Protein AF-A0A086M3X3-F1 (afdb_monomer)

InterPro domains:
  IPR002498 Phosphatidylinositol-4-phosphate 4/5-kinase, core [PF01504] (2-155)
  IPR002498 Phosphatidylinositol-4-phosphate 4/5-kinase, core [PS51455] (1-157)
  IPR023610 Phosphatidylinositol-4/5-phosphate 5/4-kinase [PTHR23086] (2-156)
  IPR027483 Phosphatidylinositol-4-phosphate 4/5-kinase, C-terminal domain superfamily [G3DSA:3.30.810.10] (1-158)

Nearest PDB structures (foldseek):
  7n81-assembly1_B  TM=6.911E-01  e=4.640E-04  Homo sapiens
  6ym3-assembly1_A  TM=7.137E-01  e=7.297E-04  Homo sapiens
  1ek9-assembly1_A  TM=3.419E-01  e=9.843E+00  Escherichia coli
  2vdd-assembly1_A  TM=3.380E-01  e=9.226E+00  Escherichia coli K-12

Solvent-accessible surface area (backbone atoms only — not comparable to full-atom values): 10054 Å² total; per-residue (Å²): 57,69,48,39,73,66,59,40,50,53,50,52,57,48,49,54,52,53,41,48,51,34,34,77,68,25,29,39,90,54,44,79,47,77,48,79,46,61,64,84,65,53,70,62,59,61,47,46,70,63,50,78,77,68,88,86,84,84,88,89,81,94,79,88,79,82,80,86,75,82,90,78,80,95,75,94,75,94,69,85,84,75,71,75,88,64,56,77,52,56,73,51,92,55,21,45,63,26,66,86,60,47,38,40,37,34,79,47,80,39,64,77,80,42,57,70,76,53,93,68,52,63,66,54,57,62,53,48,75,74,71,74,76,82,90,82,60,82,88,58,60,32,66,62,49,42,52,52,50,52,54,52,46,55,71,58,47,95

Foldseek 3Di:
DLADPVVLVLVLVVLLVVLVVLQVQQFFPKDKDKDKDFPPPDPCNVVVVVPVPDDDDDDDDDDDDDDDDDDDDDDDDDDPPPPPPDPPCPPPVNFGAGPVRRMTMHIDIPPSPRHPDDPPCVVVVVVCVVPPDDPPDRPDRSVVRSVVVSVVSVVPSD

Organism: NCBI:txid935652

Radius of gyration: 23.63 Å; Cα contacts (8 Å, |Δi|>4): 126; chains: 1; bounding box: 56×59×53 Å

Structure (mmCIF, N/CA/C/O backbone):
data_AF-A0A086M3X3-F1
#
_entry.id   AF-A0A086M3X3-F1
#
loop_
_atom_site.group_PDB
_atom_site.id
_atom_site.type_symbol
_atom_site.label_atom_id
_atom_site.label_alt_id
_atom_site.label_comp_id
_atom_site.label_asym_id
_atom_site.label_entity_id
_atom_site.label_seq_id
_atom_site.pdbx_PDB_ins_code
_atom_site.Cartn_x
_atom_site.Cartn_y
_atom_site.Cartn_z
_atom_site.occupancy
_atom_site.B_iso_or_equiv
_atom_site.auth_seq_id
_atom_site.auth_comp_id
_atom_site.auth_asym_id
_atom_site.auth_atom_id
_atom_site.pdbx_PDB_model_num
ATOM 1 N N . MET A 1 1 ? 3.446 3.750 -9.089 1.00 83.56 1 MET A N 1
ATOM 2 C CA . MET A 1 1 ? 4.649 2.869 -9.169 1.00 83.56 1 MET A CA 1
ATOM 3 C C . MET A 1 1 ? 4.796 2.450 -10.620 1.00 83.56 1 MET A C 1
ATOM 5 O O . MET A 1 1 ? 3.777 2.280 -11.267 1.00 83.56 1 MET A O 1
ATOM 9 N N . GLU A 1 2 ? 5.997 2.199 -11.144 1.00 88.12 2 GLU A N 1
ATOM 10 C CA . GLU A 1 2 ? 6.181 1.873 -12.578 1.00 88.12 2 GLU A CA 1
ATOM 11 C C . GLU A 1 2 ? 5.829 0.408 -12.921 1.00 88.12 2 GLU A C 1
ATOM 13 O O . GLU A 1 2 ? 6.537 -0.276 -13.657 1.00 88.12 2 GLU A O 1
ATOM 18 N N . LEU A 1 3 ? 4.737 -0.107 -12.355 1.00 87.44 3 LEU A N 1
ATOM 19 C CA . LEU A 1 3 ? 4.193 -1.430 -12.645 1.00 87.44 3 LEU A CA 1
ATOM 20 C C . LEU A 1 3 ? 3.349 -1.384 -13.923 1.00 87.44 3 LEU A C 1
ATOM 22 O O . LEU A 1 3 ? 2.582 -0.449 -14.143 1.00 87.44 3 LEU A O 1
ATOM 26 N N . GLY A 1 4 ? 3.427 -2.439 -14.738 1.00 89.56 4 GLY A N 1
ATOM 27 C CA . GLY A 1 4 ? 2.499 -2.618 -15.859 1.00 89.56 4 GLY A CA 1
ATOM 28 C C . GLY A 1 4 ? 1.035 -2.682 -15.382 1.00 89.56 4 GLY A C 1
ATOM 29 O O . GLY A 1 4 ? 0.779 -3.117 -14.254 1.00 89.56 4 GLY A O 1
ATOM 30 N N . PRO A 1 5 ? 0.056 -2.292 -16.223 1.00 90.75 5 PRO A N 1
ATOM 31 C CA . PRO A 1 5 ? -1.340 -2.108 -15.810 1.00 90.75 5 PRO A CA 1
ATOM 32 C C . PRO A 1 5 ? -1.975 -3.375 -15.218 1.00 90.75 5 PRO A C 1
ATOM 34 O O . PRO A 1 5 ? -2.744 -3.290 -14.262 1.00 90.75 5 PRO A O 1
ATOM 37 N N . GLU A 1 6 ? -1.605 -4.548 -15.735 1.00 90.06 6 GLU A N 1
ATOM 38 C CA . GLU A 1 6 ? -2.036 -5.850 -15.223 1.00 90.06 6 GLU A CA 1
ATOM 39 C C . GLU A 1 6 ? -1.540 -6.098 -13.787 1.00 90.06 6 GLU A C 1
ATOM 41 O O . GLU A 1 6 ? -2.345 -6.333 -12.886 1.00 90.06 6 GLU A O 1
ATOM 46 N N . ARG A 1 7 ? -0.229 -5.959 -13.545 1.00 87.69 7 ARG A N 1
ATOM 47 C CA . ARG A 1 7 ? 0.385 -6.140 -12.215 1.00 87.69 7 ARG A CA 1
ATOM 48 C C . ARG A 1 7 ? -0.120 -5.118 -11.206 1.00 87.69 7 ARG A C 1
ATOM 50 O O . ARG A 1 7 ? -0.366 -5.471 -10.059 1.00 87.69 7 ARG A O 1
ATOM 57 N N . ARG A 1 8 ? -0.331 -3.870 -11.637 1.00 90.50 8 ARG A N 1
ATOM 58 C CA . ARG A 1 8 ? -0.972 -2.829 -10.820 1.00 90.50 8 ARG A CA 1
AT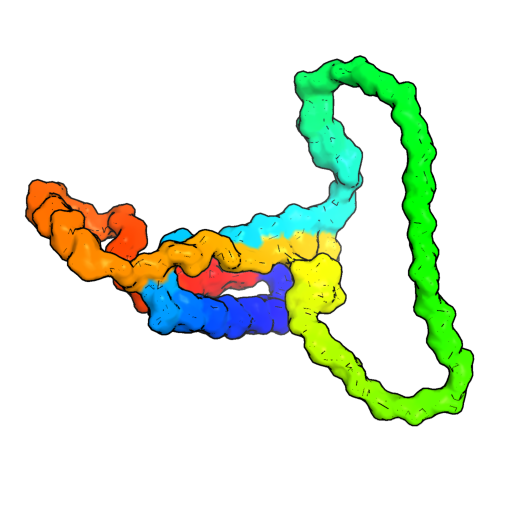OM 59 C C . ARG A 1 8 ? -2.375 -3.251 -10.381 1.00 90.50 8 ARG A C 1
ATOM 61 O O . ARG A 1 8 ? -2.702 -3.113 -9.205 1.00 90.50 8 ARG A O 1
ATOM 68 N N . SER A 1 9 ? -3.183 -3.785 -11.299 1.00 92.19 9 SER A N 1
ATOM 69 C CA . SER A 1 9 ? -4.527 -4.288 -10.992 1.00 92.19 9 SER A CA 1
ATOM 70 C C . SER A 1 9 ? -4.484 -5.460 -10.004 1.00 92.19 9 SER A C 1
ATOM 72 O O . SER A 1 9 ? -5.175 -5.431 -8.988 1.00 92.19 9 SER A O 1
ATOM 74 N N . GLN A 1 10 ? -3.607 -6.444 -10.237 1.00 91.75 10 GLN A N 1
ATOM 75 C CA . GLN A 1 10 ? -3.410 -7.597 -9.346 1.00 91.75 10 GLN A CA 1
ATOM 76 C C . GLN A 1 10 ? -2.957 -7.171 -7.937 1.00 91.75 10 GLN A C 1
ATOM 78 O O . GLN A 1 10 ? -3.538 -7.616 -6.947 1.00 91.75 10 GLN A O 1
ATOM 83 N N . LEU A 1 11 ? -1.985 -6.258 -7.838 1.00 92.12 11 LEU A N 1
ATOM 84 C CA . LEU A 1 11 ? -1.491 -5.727 -6.567 1.00 92.12 11 LEU A CA 1
ATOM 85 C C . LEU A 1 11 ? -2.578 -4.968 -5.797 1.00 92.12 11 LEU A C 1
ATOM 87 O O . LEU A 1 11 ? -2.765 -5.217 -4.609 1.00 92.12 11 LEU A O 1
ATOM 91 N N . LEU A 1 12 ? -3.320 -4.072 -6.457 1.00 94.12 12 LEU A N 1
ATOM 92 C CA . LEU A 1 12 ? -4.417 -3.336 -5.819 1.00 94.12 12 LEU A CA 1
ATOM 93 C C . LEU A 1 12 ? -5.560 -4.269 -5.393 1.00 94.12 12 LEU A C 1
ATOM 95 O O . LEU A 1 12 ? -6.131 -4.071 -4.322 1.00 94.12 12 LEU A O 1
ATOM 99 N N . ALA A 1 13 ? -5.867 -5.303 -6.182 1.00 94.38 13 ALA A N 1
ATOM 100 C CA . ALA A 1 13 ? -6.869 -6.307 -5.837 1.00 94.38 13 ALA A CA 1
ATOM 101 C C . ALA A 1 13 ? -6.447 -7.180 -4.643 1.00 94.38 13 ALA A C 1
ATOM 103 O O . ALA A 1 13 ? -7.301 -7.549 -3.838 1.00 94.38 13 ALA A O 1
ATOM 104 N N . GLN A 1 14 ? -5.155 -7.494 -4.502 1.00 94.44 14 GLN A N 1
ATOM 105 C CA . GLN A 1 14 ? -4.638 -8.201 -3.330 1.00 94.44 14 GLN A CA 1
ATOM 106 C C . GLN A 1 14 ? -4.639 -7.293 -2.092 1.00 94.44 14 GLN A C 1
ATOM 108 O O . GLN A 1 14 ? -5.251 -7.649 -1.091 1.00 94.44 14 GLN A O 1
ATOM 113 N N . MET A 1 15 ? -4.098 -6.074 -2.204 1.00 95.12 15 MET A N 1
ATOM 114 C CA . MET A 1 15 ? -4.120 -5.067 -1.132 1.00 95.12 15 MET A CA 1
ATOM 115 C C . MET A 1 15 ? -5.538 -4.798 -0.618 1.00 95.12 15 MET A C 1
ATOM 117 O O . MET A 1 15 ? -5.741 -4.686 0.585 1.00 95.12 15 MET A O 1
ATOM 121 N N . GLN A 1 16 ? -6.541 -4.756 -1.502 1.00 96.25 16 GLN A N 1
ATOM 122 C CA . GLN A 1 16 ? -7.939 -4.575 -1.105 1.00 96.25 16 GLN A CA 1
ATOM 123 C C . GLN A 1 16 ? -8.475 -5.739 -0.252 1.00 96.25 16 GLN A C 1
ATOM 125 O O . GLN A 1 16 ? -9.285 -5.489 0.638 1.00 96.25 16 GLN A O 1
ATOM 130 N N . LYS A 1 17 ? -8.034 -6.983 -0.497 1.00 96.94 17 LYS A N 1
ATOM 131 C CA . LYS A 1 17 ? -8.388 -8.161 0.320 1.00 96.94 17 LYS A CA 1
ATOM 132 C C . LYS A 1 17 ? -7.642 -8.166 1.651 1.00 96.94 17 LYS A C 1
ATOM 134 O O . LYS A 1 17 ? -8.250 -8.440 2.680 1.00 96.94 17 LYS A O 1
ATOM 139 N N . ASP A 1 18 ? -6.352 -7.838 1.631 1.00 96.50 18 ASP A N 1
ATOM 140 C CA . ASP A 1 18 ? -5.511 -7.818 2.830 1.00 96.50 18 ASP A CA 1
ATOM 141 C C . ASP A 1 18 ? -5.977 -6.719 3.797 1.00 96.50 18 ASP A C 1
ATOM 143 O O . ASP A 1 18 ? -6.162 -6.962 4.985 1.00 96.50 18 ASP A O 1
ATOM 147 N N . VAL A 1 19 ? -6.272 -5.523 3.280 1.00 96.75 19 VAL A N 1
ATOM 148 C CA . VAL A 1 19 ? -6.835 -4.412 4.061 1.00 96.75 19 VAL A CA 1
ATOM 149 C C . VAL A 1 19 ? -8.241 -4.727 4.574 1.00 96.75 19 VAL A C 1
ATOM 151 O O . VAL A 1 19 ? -8.556 -4.376 5.708 1.00 96.75 19 VAL A O 1
ATOM 154 N N . GLU A 1 20 ? -9.074 -5.421 3.795 1.00 96.56 20 GLU A N 1
ATOM 155 C CA . GLU A 1 20 ? -10.393 -5.878 4.253 1.00 96.56 20 GLU A CA 1
ATOM 156 C C . GLU A 1 20 ? -10.276 -6.883 5.410 1.00 96.56 20 GLU A C 1
ATOM 158 O O . GLU A 1 20 ? -10.979 -6.756 6.412 1.00 96.56 20 GLU A O 1
ATOM 163 N N . PHE A 1 21 ? -9.332 -7.826 5.329 1.00 96.56 21 PHE A N 1
ATOM 164 C CA . PHE A 1 21 ? -9.003 -8.730 6.432 1.00 96.56 21 PHE A CA 1
ATOM 165 C C . PHE A 1 21 ? -8.565 -7.950 7.683 1.00 96.56 21 PHE A C 1
ATOM 167 O O . PHE A 1 21 ? -9.129 -8.153 8.760 1.00 96.56 21 PHE A O 1
ATOM 174 N N . LEU A 1 22 ? -7.623 -7.008 7.548 1.00 95.81 22 LEU A N 1
ATOM 175 C CA . LEU A 1 22 ? -7.154 -6.183 8.668 1.00 95.81 22 LEU A CA 1
ATOM 176 C C . LEU A 1 22 ? -8.304 -5.370 9.288 1.00 95.81 22 LEU A C 1
ATOM 178 O O . LEU A 1 22 ? -8.450 -5.353 10.508 1.00 95.81 22 LEU A O 1
ATOM 182 N N . ARG A 1 23 ? -9.177 -4.772 8.467 1.00 94.25 23 ARG A N 1
ATOM 183 C CA . ARG A 1 23 ? -10.367 -4.016 8.895 1.00 94.25 23 ARG A CA 1
ATOM 184 C C . ARG A 1 23 ? -11.340 -4.878 9.707 1.00 94.25 23 ARG A C 1
ATOM 186 O O . ARG A 1 23 ? -11.732 -4.490 10.810 1.00 94.25 23 ARG A O 1
ATOM 193 N N . VAL A 1 24 ? -11.696 -6.062 9.201 1.00 93.50 24 VAL A N 1
ATOM 194 C CA . VAL A 1 24 ? -12.604 -7.010 9.877 1.00 93.50 24 VAL A CA 1
ATOM 195 C C . VAL A 1 24 ? -12.013 -7.510 11.197 1.00 93.50 24 VAL A C 1
ATOM 197 O O . VAL A 1 24 ? -12.725 -7.584 12.197 1.00 93.50 24 VAL A O 1
ATOM 200 N N . HIS A 1 25 ? -10.703 -7.764 11.244 1.00 92.75 25 HIS A N 1
ATOM 201 C CA . HIS A 1 25 ? -9.992 -8.121 12.475 1.00 92.75 25 HIS A CA 1
ATOM 202 C C . HIS A 1 25 ? -9.687 -6.930 13.396 1.00 92.75 25 HIS A C 1
ATOM 204 O O . HIS A 1 25 ? -9.058 -7.114 14.439 1.00 92.75 25 HIS A O 1
ATOM 210 N N . GLN A 1 26 ? -10.172 -5.730 13.054 1.00 90.50 26 GLN A N 1
ATOM 211 C CA . GLN A 1 26 ? -9.952 -4.497 13.804 1.00 90.50 26 GLN A CA 1
ATOM 212 C C . GLN A 1 26 ? -8.453 -4.232 14.015 1.00 90.50 26 GLN A C 1
ATOM 214 O O . GLN A 1 26 ? -8.035 -3.891 15.108 1.00 90.50 26 GLN A O 1
ATOM 219 N N . ILE A 1 27 ? -7.611 -4.411 13.003 1.00 92.31 27 ILE A N 1
ATOM 220 C CA . ILE A 1 27 ? -6.182 -4.078 13.052 1.00 92.31 27 ILE A CA 1
ATOM 221 C C . ILE A 1 27 ? -5.995 -2.685 12.438 1.00 92.31 27 ILE A C 1
ATOM 223 O O . ILE A 1 27 ? -6.582 -2.376 11.402 1.00 92.31 27 ILE A O 1
ATOM 227 N N . ILE A 1 28 ? -5.205 -1.830 13.091 1.00 91.50 28 ILE A N 1
ATOM 228 C CA . ILE A 1 28 ? -4.892 -0.458 12.649 1.00 91.50 28 ILE A CA 1
ATOM 229 C C . ILE A 1 28 ? -3.386 -0.193 12.739 1.00 91.50 28 ILE A C 1
ATOM 231 O O . ILE A 1 28 ? -2.630 -1.083 13.110 1.00 91.50 28 ILE A O 1
ATOM 235 N N . ASP A 1 29 ? -2.953 1.026 12.401 1.00 89.31 29 ASP A N 1
ATOM 236 C CA . ASP A 1 29 ? -1.556 1.484 12.501 1.00 89.31 29 ASP A CA 1
ATOM 237 C C . ASP A 1 29 ? -0.530 0.635 11.706 1.00 89.31 29 ASP A C 1
ATOM 239 O O . ASP A 1 29 ? 0.676 0.772 11.891 1.00 89.31 29 ASP A O 1
ATOM 243 N N . TYR A 1 30 ? -1.002 -0.189 10.763 1.00 94.88 30 TYR A N 1
ATOM 244 C CA . TYR A 1 30 ? -0.174 -0.996 9.866 1.00 94.88 30 TYR A CA 1
ATOM 245 C C . TYR A 1 30 ? 0.406 -0.168 8.711 1.00 94.88 30 TYR A C 1
ATOM 247 O O . TYR A 1 30 ? -0.265 0.680 8.120 1.00 94.88 30 TYR A O 1
ATOM 255 N N . SER A 1 31 ? 1.652 -0.454 8.338 1.00 93.50 31 SER A N 1
ATOM 256 C CA . SER A 1 31 ? 2.377 0.282 7.291 1.00 93.50 31 SER A CA 1
ATOM 257 C C . SER A 1 31 ? 2.651 -0.584 6.063 1.00 93.50 31 SER A C 1
ATOM 259 O O . SER A 1 31 ? 2.732 -1.806 6.163 1.00 93.50 31 SER A O 1
ATOM 261 N N . LEU A 1 32 ? 2.839 0.040 4.895 1.00 94.25 32 LEU A N 1
ATOM 262 C CA . LEU A 1 32 ? 3.408 -0.644 3.732 1.00 94.25 32 LEU A CA 1
ATOM 263 C C . LEU A 1 32 ? 4.934 -0.504 3.751 1.00 94.25 32 LEU A C 1
ATOM 265 O O . LEU A 1 32 ? 5.457 0.603 3.632 1.00 94.25 32 LEU A O 1
ATOM 269 N N . LEU A 1 33 ? 5.641 -1.629 3.806 1.00 95.00 33 LEU A N 1
ATOM 270 C CA . LEU A 1 33 ? 7.061 -1.689 3.491 1.00 95.00 33 LEU A CA 1
ATOM 271 C C . LEU A 1 33 ? 7.240 -1.820 1.971 1.00 95.00 33 LEU A C 1
ATOM 273 O O . LEU A 1 33 ? 6.676 -2.725 1.355 1.00 95.00 33 LEU A O 1
ATOM 277 N N . LEU A 1 34 ? 8.041 -0.930 1.377 1.00 93.88 34 LEU A N 1
ATOM 278 C CA . LEU A 1 34 ? 8.406 -0.941 -0.042 1.00 93.88 34 LEU A CA 1
ATOM 279 C C . LEU A 1 34 ? 9.932 -1.010 -0.190 1.00 93.88 34 LEU A C 1
ATOM 281 O O . LEU A 1 34 ? 10.634 -0.034 0.064 1.00 93.88 34 LEU A O 1
ATOM 285 N N . GLY A 1 35 ? 10.438 -2.157 -0.638 1.00 92.94 35 GLY A N 1
ATOM 286 C CA . GLY A 1 35 ? 11.811 -2.317 -1.111 1.00 92.94 35 GLY A CA 1
ATOM 287 C C . GLY A 1 35 ? 11.898 -2.056 -2.616 1.00 92.94 35 GLY A C 1
ATOM 288 O O . GLY A 1 35 ? 11.058 -2.536 -3.378 1.00 92.94 35 GLY A O 1
ATOM 289 N N . ILE A 1 36 ? 12.920 -1.320 -3.056 1.00 93.00 36 ILE A N 1
ATOM 290 C CA . ILE A 1 36 ? 13.186 -1.056 -4.478 1.00 93.00 36 ILE A CA 1
ATOM 291 C C . ILE A 1 36 ? 14.626 -1.461 -4.787 1.00 93.00 36 ILE A C 1
ATOM 293 O O . ILE A 1 36 ? 15.564 -0.885 -4.242 1.00 93.00 36 ILE A O 1
ATOM 297 N N . PHE A 1 37 ? 14.797 -2.435 -5.676 1.00 90.00 37 PHE A N 1
ATOM 298 C CA . PHE A 1 37 ? 16.094 -2.825 -6.222 1.00 90.00 37 PHE A CA 1
ATOM 299 C C . PHE A 1 37 ? 16.244 -2.275 -7.644 1.00 90.00 37 PHE A C 1
ATOM 301 O O . PHE A 1 37 ? 15.373 -2.499 -8.485 1.00 90.00 37 PHE A O 1
ATOM 308 N N . TYR A 1 38 ? 17.345 -1.575 -7.922 1.00 90.00 38 TYR A N 1
ATOM 309 C CA . TYR A 1 38 ? 17.622 -0.956 -9.220 1.00 90.00 38 TYR A CA 1
ATOM 310 C C . TYR A 1 38 ? 18.590 -1.826 -10.027 1.00 90.00 38 TYR A C 1
ATOM 312 O O . TYR A 1 38 ? 19.738 -2.045 -9.644 1.00 90.00 38 TYR A O 1
ATOM 320 N N . ARG A 1 39 ? 18.130 -2.319 -11.175 1.00 80.88 39 ARG A N 1
ATOM 321 C CA . ARG A 1 39 ? 18.922 -3.126 -12.099 1.00 80.88 39 ARG A CA 1
ATOM 322 C C . ARG A 1 39 ? 19.939 -2.242 -12.816 1.00 80.88 39 ARG A C 1
ATOM 324 O O . ARG A 1 39 ? 19.561 -1.327 -13.538 1.00 80.88 39 ARG A O 1
ATOM 331 N N . GLY A 1 40 ? 21.219 -2.572 -12.669 1.00 70.31 40 GLY A N 1
ATOM 332 C CA . GLY A 1 40 ? 22.316 -1.864 -13.335 1.00 70.31 4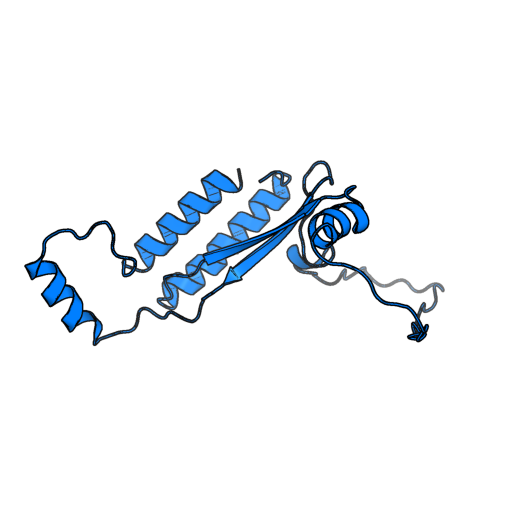0 GLY A CA 1
ATOM 333 C C . GLY A 1 40 ? 23.132 -0.945 -12.427 1.00 70.31 40 GLY A C 1
ATOM 334 O O . GLY A 1 40 ? 24.152 -0.447 -12.884 1.00 70.31 40 GLY A O 1
ATOM 335 N N . GLN A 1 41 ? 22.758 -0.780 -11.153 1.00 57.19 41 GLN A N 1
ATOM 336 C CA . GLN A 1 41 ? 23.752 -0.416 -10.140 1.00 57.19 41 GLN A CA 1
ATOM 337 C C . GLN A 1 41 ? 24.534 -1.681 -9.781 1.00 57.19 41 GLN A C 1
ATOM 339 O O . GLN A 1 41 ? 23.925 -2.703 -9.444 1.00 57.19 41 GLN A O 1
ATOM 344 N N . GLN A 1 42 ? 25.864 -1.642 -9.887 1.00 52.28 42 GLN A N 1
ATOM 345 C CA . GLN A 1 42 ? 26.687 -2.716 -9.333 1.00 52.28 42 GLN A CA 1
ATOM 346 C C . GLN A 1 42 ? 26.474 -2.727 -7.811 1.00 52.28 42 GLN A C 1
ATOM 348 O O . GLN A 1 42 ? 26.363 -1.651 -7.214 1.00 52.28 42 GLN A O 1
ATOM 353 N N . PRO A 1 43 ? 26.473 -3.896 -7.140 1.00 55.22 43 PRO A N 1
ATOM 354 C CA . PRO A 1 43 ? 26.549 -3.942 -5.679 1.00 55.22 43 PRO A CA 1
ATOM 355 C C . PRO A 1 43 ? 27.718 -3.099 -5.156 1.00 55.22 43 PRO A C 1
ATOM 357 O O . PRO A 1 43 ? 27.589 -2.433 -4.132 1.00 55.22 43 PRO A O 1
ATOM 360 N N . ASP A 1 44 ? 28.808 -3.065 -5.926 1.00 55.72 44 ASP A N 1
ATOM 361 C CA . ASP A 1 44 ? 30.015 -2.287 -5.676 1.00 55.72 44 ASP A CA 1
ATOM 362 C C . ASP A 1 44 ? 29.773 -0.769 -5.633 1.00 55.72 44 ASP A C 1
ATOM 364 O O . ASP A 1 44 ? 30.429 -0.104 -4.843 1.00 55.72 44 ASP A O 1
ATOM 368 N N . ASP A 1 45 ? 28.819 -0.204 -6.386 1.00 56.50 45 ASP A N 1
ATOM 369 C CA . ASP A 1 45 ? 28.523 1.241 -6.339 1.00 56.50 45 ASP A CA 1
ATOM 370 C C . ASP A 1 45 ? 27.858 1.625 -5.007 1.00 56.50 45 ASP A C 1
ATOM 372 O O . ASP A 1 45 ? 28.203 2.623 -4.369 1.00 56.50 45 ASP A O 1
ATOM 376 N N . VAL A 1 46 ? 26.907 0.797 -4.563 1.00 56.62 46 VAL A N 1
ATOM 377 C CA . VAL A 1 46 ? 26.158 0.999 -3.313 1.00 56.62 46 VAL A CA 1
ATOM 378 C C . VAL A 1 46 ? 27.048 0.703 -2.105 1.00 56.62 46 VAL A C 1
ATOM 380 O O . VAL A 1 46 ? 27.030 1.432 -1.112 1.00 56.62 46 VAL A O 1
ATOM 383 N N . LEU A 1 47 ? 27.873 -0.343 -2.209 1.00 54.09 47 LEU A N 1
ATOM 384 C CA . LEU A 1 47 ? 28.840 -0.719 -1.189 1.00 54.09 47 LEU A CA 1
ATOM 385 C C . LEU A 1 47 ? 29.982 0.303 -1.108 1.00 54.09 47 LEU A C 1
ATOM 387 O O . LEU A 1 47 ? 30.344 0.681 -0.002 1.00 54.09 47 LEU A O 1
ATOM 391 N N . ALA A 1 48 ? 30.493 0.837 -2.223 1.00 53.69 48 ALA A N 1
ATOM 392 C CA . ALA A 1 48 ? 31.494 1.909 -2.218 1.00 53.69 48 ALA A CA 1
ATOM 393 C C . ALA A 1 48 ? 30.953 3.203 -1.592 1.00 53.69 48 ALA A C 1
ATOM 395 O O . ALA A 1 48 ? 31.654 3.837 -0.800 1.00 53.69 48 ALA A O 1
ATOM 396 N N . ALA A 1 49 ? 29.692 3.561 -1.864 1.00 56.97 49 ALA A N 1
ATOM 397 C CA . ALA A 1 49 ? 29.035 4.695 -1.215 1.00 56.97 49 ALA A CA 1
ATOM 398 C C . ALA A 1 49 ? 28.943 4.532 0.318 1.00 56.97 49 ALA A C 1
ATOM 400 O O . ALA A 1 49 ? 29.050 5.520 1.043 1.00 56.97 49 ALA A O 1
ATOM 401 N N . MET A 1 50 ? 28.806 3.298 0.823 1.00 52.09 50 MET A N 1
ATOM 402 C CA . MET A 1 50 ? 28.837 2.994 2.263 1.00 52.09 50 MET A CA 1
ATOM 403 C C . MET A 1 50 ? 30.265 2.873 2.836 1.00 52.09 50 MET A C 1
ATOM 405 O O . MET A 1 50 ? 30.527 3.331 3.949 1.00 52.09 50 MET A O 1
ATOM 409 N N . VAL A 1 51 ? 31.204 2.294 2.081 1.00 54.28 51 VAL A N 1
ATOM 410 C CA . VAL A 1 51 ? 32.593 2.001 2.496 1.00 54.28 51 VAL A CA 1
ATOM 411 C C . VAL A 1 51 ? 33.503 3.238 2.467 1.00 54.28 51 VAL A C 1
ATOM 413 O O . VAL A 1 51 ? 34.538 3.244 3.125 1.00 54.28 51 VAL A O 1
ATOM 416 N N . SER A 1 52 ? 33.080 4.338 1.836 1.00 48.38 52 SER A N 1
ATOM 417 C CA . SER A 1 52 ? 33.767 5.649 1.834 1.00 48.38 52 SER A CA 1
ATOM 418 C C . SER A 1 52 ? 34.019 6.274 3.232 1.00 48.38 52 SER A C 1
ATOM 420 O O . SER A 1 52 ? 34.552 7.376 3.340 1.00 48.38 52 SER A O 1
ATOM 422 N N . SER A 1 53 ? 33.635 5.601 4.325 1.00 49.75 53 SER A N 1
ATOM 423 C CA . SER A 1 53 ? 33.678 6.133 5.693 1.00 49.75 53 SER A CA 1
ATOM 424 C C . SER A 1 53 ? 34.521 5.344 6.714 1.00 49.75 53 SER A C 1
ATOM 426 O O . SER A 1 53 ? 34.661 5.825 7.838 1.00 49.75 53 SER A O 1
ATOM 428 N N . THR A 1 54 ? 35.140 4.197 6.376 1.00 45.22 54 THR A N 1
ATOM 429 C CA . THR A 1 54 ? 36.039 3.465 7.308 1.00 45.22 54 THR A CA 1
ATOM 430 C C . THR A 1 54 ? 37.240 2.766 6.632 1.00 45.22 54 THR A C 1
ATOM 432 O O . THR A 1 54 ? 37.132 2.311 5.496 1.00 45.22 54 THR A O 1
ATOM 435 N N . PRO A 1 55 ? 38.411 2.664 7.306 1.00 43.62 55 PRO A N 1
ATOM 436 C CA . PRO A 1 55 ? 39.618 2.043 6.747 1.00 43.62 55 PRO A CA 1
ATOM 437 C C . PRO A 1 55 ? 39.671 0.507 6.911 1.00 43.62 55 PRO A C 1
ATOM 439 O O . PRO A 1 55 ? 39.238 -0.055 7.915 1.00 43.62 55 PRO A O 1
ATOM 442 N N . THR A 1 56 ? 40.270 -0.164 5.925 1.00 46.34 56 THR A N 1
ATOM 443 C CA . THR A 1 56 ? 40.358 -1.632 5.749 1.00 46.34 56 THR A CA 1
ATOM 444 C C . THR A 1 56 ? 41.329 -2.372 6.683 1.00 46.34 56 THR A C 1
ATOM 446 O O . THR A 1 56 ? 42.437 -1.882 6.914 1.00 46.34 56 THR A O 1
ATOM 449 N N . PRO A 1 57 ? 41.012 -3.630 7.054 1.00 42.28 57 PRO A N 1
ATOM 450 C CA . PRO A 1 57 ? 42.019 -4.706 7.175 1.00 42.28 57 PRO A CA 1
ATOM 451 C C . PRO A 1 57 ? 41.519 -6.041 6.496 1.00 42.28 57 PRO A C 1
ATOM 453 O O . PRO A 1 57 ? 40.543 -5.973 5.750 1.00 42.28 57 PRO A O 1
ATOM 456 N N . PRO A 1 58 ? 42.186 -7.227 6.557 1.00 41.97 58 PRO A N 1
ATOM 457 C CA . PRO A 1 58 ? 42.606 -7.966 5.348 1.00 41.97 58 PRO A CA 1
ATOM 458 C C . PRO A 1 58 ? 41.857 -9.305 5.060 1.00 41.97 58 PRO A C 1
ATOM 460 O O . PRO A 1 58 ? 41.155 -9.820 5.929 1.00 41.97 58 PRO A O 1
ATOM 463 N N . PRO A 1 59 ? 42.046 -9.932 3.871 1.00 47.75 59 PRO A N 1
ATOM 464 C CA . PRO A 1 59 ? 41.562 -11.295 3.550 1.00 47.75 59 PRO A CA 1
ATOM 465 C C . PRO A 1 59 ? 42.424 -12.378 4.247 1.00 47.75 59 PRO A C 1
ATOM 467 O O . PRO A 1 59 ? 43.581 -12.078 4.554 1.00 47.75 59 PRO A O 1
ATOM 470 N N . PRO A 1 60 ? 41.973 -13.641 4.480 1.00 44.69 60 PRO A N 1
ATOM 471 C CA . PRO A 1 60 ? 41.254 -14.540 3.546 1.00 44.69 60 PRO A CA 1
ATOM 472 C C . PRO A 1 60 ? 40.051 -15.274 4.234 1.00 44.69 60 PRO A C 1
ATOM 474 O O . PRO A 1 60 ? 39.602 -14.801 5.268 1.00 44.69 60 PRO A O 1
ATOM 477 N N . ARG A 1 61 ? 39.409 -16.380 3.792 1.00 35.56 61 ARG A N 1
ATOM 478 C CA . ARG A 1 61 ? 39.693 -17.530 2.884 1.00 35.56 61 ARG A CA 1
ATOM 479 C C . ARG A 1 61 ? 38.389 -18.027 2.203 1.00 35.56 61 ARG A C 1
ATOM 481 O O . ARG A 1 61 ? 37.320 -17.767 2.750 1.00 35.56 61 ARG A O 1
ATOM 488 N N . PRO A 1 62 ? 38.434 -18.784 1.082 1.00 48.53 62 PRO A N 1
ATOM 489 C CA . PRO A 1 62 ? 37.225 -19.324 0.447 1.00 48.53 62 PRO A CA 1
ATOM 490 C C . PRO A 1 62 ? 36.640 -20.528 1.207 1.00 48.53 62 PRO A C 1
ATOM 492 O O . PRO A 1 62 ? 37.372 -21.444 1.583 1.00 48.53 62 PRO A O 1
ATOM 495 N N . LEU A 1 63 ? 35.312 -20.564 1.355 1.00 38.16 63 LEU A N 1
ATOM 496 C CA . LEU A 1 63 ? 34.555 -21.754 1.757 1.00 38.16 63 LEU A CA 1
ATOM 497 C C . LEU A 1 63 ? 33.482 -22.066 0.711 1.00 38.16 63 LEU A C 1
ATOM 499 O O . LEU A 1 63 ? 32.496 -21.347 0.564 1.00 38.16 63 LEU A O 1
ATOM 503 N N . SER A 1 64 ? 33.695 -23.155 -0.022 1.00 44.00 64 SER A N 1
ATOM 504 C CA . SER A 1 64 ? 32.805 -23.635 -1.077 1.00 44.00 64 SER A CA 1
ATOM 505 C C . SER A 1 64 ? 31.539 -24.262 -0.488 1.00 44.00 64 SER A C 1
ATOM 507 O O . SER A 1 64 ? 31.607 -25.353 0.081 1.00 44.00 64 SER A O 1
ATOM 509 N N . PHE A 1 65 ? 30.373 -23.642 -0.686 1.00 37.38 65 PHE A N 1
ATOM 510 C CA . PHE A 1 65 ? 29.095 -24.317 -0.439 1.00 37.38 65 PHE A CA 1
ATOM 511 C C . PHE A 1 65 ? 28.611 -25.028 -1.706 1.00 37.38 65 PHE A C 1
ATOM 513 O O . PHE A 1 65 ? 28.367 -24.408 -2.739 1.00 37.38 65 PHE A O 1
ATOM 520 N N . HIS A 1 66 ? 28.522 -26.357 -1.628 1.00 39.25 66 HIS A N 1
ATOM 521 C CA . HIS A 1 66 ? 28.165 -27.217 -2.754 1.00 39.25 66 HIS A CA 1
ATOM 522 C C . HIS A 1 66 ? 26.695 -27.043 -3.151 1.00 39.25 66 HIS A C 1
ATOM 524 O O . HIS A 1 66 ? 25.788 -27.258 -2.346 1.00 39.25 66 HIS A O 1
ATOM 530 N N . HIS A 1 67 ? 26.456 -26.725 -4.423 1.00 34.69 67 HIS A N 1
ATOM 531 C CA . HIS A 1 67 ? 25.119 -26.687 -5.003 1.00 34.69 67 HIS A CA 1
ATOM 532 C C . HIS A 1 67 ? 24.676 -28.102 -5.412 1.00 34.69 67 HIS A C 1
ATOM 534 O O . HIS A 1 67 ? 24.899 -28.534 -6.544 1.00 34.69 67 HIS A O 1
ATOM 540 N N . ASN A 1 68 ? 24.035 -28.834 -4.495 1.00 34.94 68 ASN A N 1
ATOM 541 C CA . ASN A 1 68 ? 23.464 -30.158 -4.774 1.00 34.94 68 ASN A CA 1
ATOM 542 C C . ASN A 1 68 ? 22.138 -30.065 -5.552 1.00 34.94 68 ASN A C 1
ATOM 544 O O . ASN A 1 68 ? 21.053 -30.290 -5.025 1.00 34.94 68 ASN A O 1
ATOM 548 N N . PHE A 1 69 ? 22.275 -29.723 -6.831 1.00 40.38 69 PHE A N 1
ATOM 549 C CA . PHE A 1 69 ? 21.737 -30.456 -7.980 1.00 40.38 69 PHE A CA 1
ATOM 550 C C . PHE A 1 69 ? 20.505 -31.362 -7.755 1.00 40.38 69 PHE A C 1
ATOM 552 O O . PHE A 1 69 ? 20.610 -32.404 -7.106 1.00 40.38 69 PHE A O 1
ATOM 559 N N . ARG A 1 70 ? 19.431 -31.133 -8.530 1.00 35.19 70 ARG A N 1
ATOM 560 C CA . ARG A 1 70 ? 18.917 -32.221 -9.388 1.00 35.19 70 ARG A CA 1
ATOM 561 C C . ARG A 1 70 ? 18.136 -31.756 -10.617 1.00 35.19 70 ARG A C 1
ATOM 563 O O . ARG A 1 70 ? 16.929 -31.551 -10.586 1.00 35.19 70 ARG A O 1
ATOM 570 N N . LEU A 1 71 ? 18.856 -31.697 -11.733 1.00 42.53 71 LEU A N 1
ATOM 571 C CA . LEU A 1 71 ? 18.285 -31.742 -13.072 1.00 42.53 71 LEU A CA 1
ATOM 572 C C . LEU A 1 71 ? 17.835 -33.187 -13.353 1.00 42.53 71 LEU A C 1
ATOM 574 O O . LEU A 1 71 ? 18.677 -34.083 -13.417 1.00 42.53 71 LEU A O 1
ATOM 578 N N . HIS A 1 72 ? 16.528 -33.426 -13.498 1.00 39.75 72 HIS A N 1
ATOM 579 C CA . HIS A 1 72 ? 15.983 -34.746 -13.835 1.00 39.75 72 HIS A CA 1
ATOM 580 C C . HIS A 1 72 ? 15.209 -34.724 -15.156 1.00 39.75 72 HIS A C 1
ATOM 582 O O . HIS A 1 72 ? 14.051 -34.333 -15.222 1.00 39.75 72 HIS A O 1
ATOM 588 N N . HIS A 1 73 ? 15.881 -35.255 -16.175 1.00 31.97 73 HIS A N 1
ATOM 589 C CA . HIS A 1 73 ? 15.309 -36.246 -17.086 1.00 31.97 73 HIS A CA 1
ATOM 590 C C . HIS A 1 73 ? 14.144 -35.820 -18.004 1.00 31.97 73 HIS A C 1
ATOM 592 O O . HIS A 1 73 ? 12.997 -36.236 -17.849 1.00 31.97 73 HIS A O 1
ATOM 598 N N . LEU A 1 74 ? 14.492 -35.113 -19.083 1.00 38.97 74 LEU A N 1
ATOM 599 C CA . LEU A 1 74 ? 13.691 -35.112 -20.308 1.00 38.97 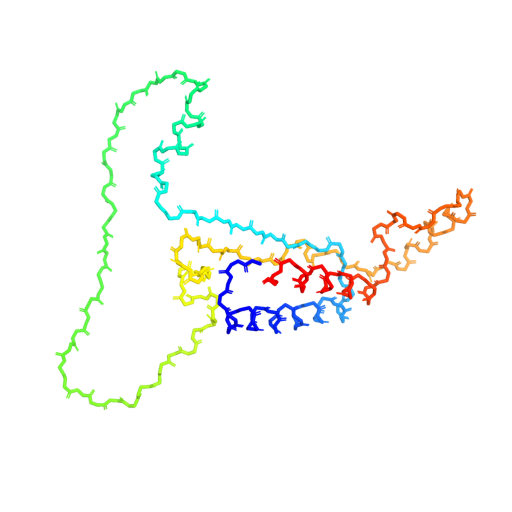74 LEU A CA 1
ATOM 600 C C . LEU A 1 74 ? 13.815 -36.466 -21.030 1.00 38.97 74 LEU A C 1
ATOM 602 O O . LEU A 1 74 ? 14.712 -36.651 -21.850 1.00 38.97 74 LEU A O 1
ATOM 606 N N . SER A 1 75 ? 12.872 -37.382 -20.797 1.00 40.75 75 SER A N 1
ATOM 607 C CA . SER A 1 75 ? 12.501 -38.365 -21.823 1.00 40.75 75 SER A CA 1
ATOM 608 C C . SER A 1 75 ? 11.011 -38.729 -21.778 1.00 40.75 75 SER A C 1
ATOM 610 O O . SER A 1 75 ? 10.589 -39.649 -21.082 1.00 40.75 75 SER A O 1
ATOM 612 N N . GLY A 1 76 ? 10.225 -38.028 -22.597 1.00 44.88 76 GLY A N 1
ATOM 613 C CA . GLY A 1 76 ? 9.171 -38.671 -23.385 1.00 44.88 76 GLY A CA 1
ATOM 614 C C . GLY A 1 76 ? 7.903 -39.173 -22.689 1.00 44.88 76 GLY A C 1
ATOM 615 O O . GLY A 1 76 ? 7.361 -40.169 -23.159 1.00 44.88 76 GLY A O 1
ATOM 616 N N . LEU A 1 77 ? 7.379 -38.508 -21.653 1.00 37.69 77 LEU A N 1
ATOM 617 C CA . LEU A 1 77 ? 6.013 -38.780 -21.177 1.00 37.69 77 LEU A CA 1
ATOM 618 C C . LEU A 1 77 ? 5.164 -37.510 -21.074 1.00 37.69 77 LEU A C 1
ATOM 620 O O . LEU A 1 77 ? 5.476 -36.570 -20.349 1.00 37.69 77 LEU A O 1
ATOM 624 N N . SER A 1 78 ? 4.057 -37.527 -21.810 1.00 48.03 78 SER A N 1
ATOM 625 C CA . SER A 1 78 ? 2.998 -36.525 -21.796 1.00 48.03 78 SER A CA 1
ATOM 626 C C . SER A 1 78 ? 2.254 -36.518 -20.460 1.00 48.03 78 SER A C 1
ATOM 628 O O . SER A 1 78 ? 1.623 -37.512 -20.097 1.00 48.03 78 SER A O 1
ATOM 630 N N . GLN A 1 79 ? 2.257 -35.374 -19.780 1.00 41.47 79 GLN A N 1
ATOM 631 C CA . GLN A 1 79 ? 1.318 -35.045 -18.707 1.00 41.47 79 GLN A CA 1
ATOM 632 C C . GLN A 1 79 ? 0.645 -33.704 -19.037 1.00 41.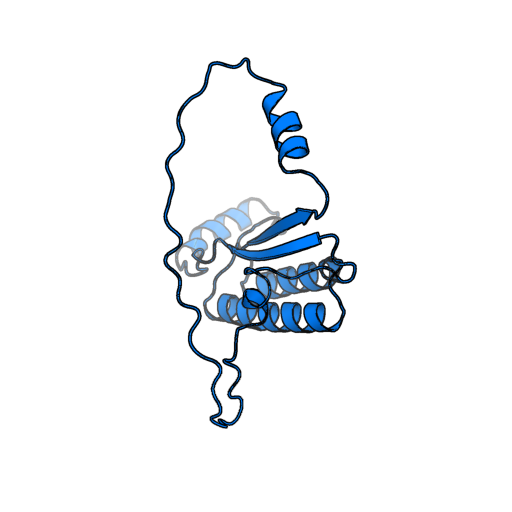47 79 GLN A C 1
ATOM 634 O O . GLN A 1 79 ? 1.302 -32.834 -19.614 1.00 41.47 79 GLN A O 1
ATOM 639 N N . PRO A 1 80 ? -0.648 -33.514 -18.711 1.00 41.94 80 PRO A N 1
ATOM 640 C CA . PRO A 1 80 ? -1.282 -32.210 -18.839 1.00 41.94 80 PRO A CA 1
ATOM 641 C C . PRO A 1 80 ? -0.585 -31.227 -17.894 1.00 41.94 80 PRO A C 1
ATOM 643 O O . PRO A 1 80 ? -0.389 -31.529 -16.716 1.00 41.94 80 PRO A O 1
ATOM 646 N N . SER A 1 81 ? -0.204 -30.061 -18.414 1.00 38.56 81 SER A N 1
ATOM 647 C CA . SER A 1 81 ? 0.537 -29.031 -17.685 1.00 38.56 81 SER A CA 1
ATOM 648 C C . SER A 1 81 ? -0.334 -28.365 -16.617 1.00 38.56 81 SER A C 1
ATOM 650 O O . SER A 1 81 ? -0.865 -27.270 -16.810 1.00 38.56 81 SER A O 1
ATOM 652 N N . MET A 1 82 ? -0.463 -29.033 -15.472 1.00 46.31 82 MET A N 1
ATOM 653 C CA . MET A 1 82 ? -0.837 -28.421 -14.200 1.00 46.31 82 MET A CA 1
ATOM 654 C C . MET A 1 82 ? 0.342 -27.558 -13.736 1.00 46.31 82 MET A C 1
ATOM 656 O O . MET A 1 82 ? 1.078 -27.936 -12.826 1.00 46.31 82 MET A O 1
ATOM 660 N N . GLU A 1 83 ? 0.544 -26.420 -14.409 1.00 52.84 83 GLU A N 1
ATOM 661 C CA . GLU A 1 83 ? 1.409 -25.346 -13.920 1.00 52.84 83 GLU A CA 1
ATOM 662 C C . GLU A 1 83 ? 0.985 -25.040 -12.476 1.00 52.84 83 GLU A C 1
ATOM 664 O O . GLU A 1 83 ? -0.182 -24.690 -12.249 1.00 52.84 83 GLU A O 1
ATOM 669 N N . PRO A 1 84 ? 1.863 -25.231 -11.474 1.00 54.38 84 PRO A N 1
ATOM 670 C CA . PRO A 1 84 ? 1.492 -24.970 -10.096 1.00 54.38 84 PRO A CA 1
ATOM 671 C C . PRO A 1 84 ? 1.131 -23.491 -9.972 1.00 54.38 84 PRO A C 1
ATOM 673 O O . PRO A 1 84 ? 1.874 -22.630 -10.436 1.00 54.38 84 PRO A O 1
ATOM 676 N N . HIS A 1 85 ? -0.006 -23.186 -9.342 1.00 54.12 85 HIS A N 1
ATOM 677 C CA . HIS A 1 85 ? -0.429 -21.806 -9.108 1.00 54.12 85 HIS A CA 1
ATOM 678 C C . HIS A 1 85 ? 0.546 -21.127 -8.129 1.00 54.12 85 HIS A C 1
ATOM 680 O O . HIS A 1 85 ? 0.337 -21.110 -6.913 1.00 54.12 85 HIS A O 1
ATOM 686 N N . VAL A 1 86 ? 1.625 -20.563 -8.669 1.00 61.75 86 VAL A N 1
ATOM 687 C CA . VAL A 1 86 ? 2.538 -19.686 -7.943 1.00 61.75 86 VAL A CA 1
ATOM 688 C C . VAL A 1 86 ? 1.815 -18.349 -7.754 1.00 61.75 86 VAL A C 1
ATOM 690 O O . VAL A 1 86 ? 1.395 -17.749 -8.746 1.00 61.75 86 VAL A O 1
ATOM 693 N N . PRO A 1 87 ? 1.632 -17.856 -6.516 1.00 67.81 87 PRO A N 1
ATOM 694 C CA . PRO A 1 87 ? 1.078 -16.525 -6.294 1.00 67.81 87 PRO A CA 1
ATOM 695 C C . PRO A 1 87 ? 1.882 -15.470 -7.062 1.00 67.81 87 PRO A C 1
ATOM 697 O O . PRO A 1 87 ? 3.107 -15.561 -7.122 1.00 67.81 87 PRO A O 1
ATOM 700 N N . PHE A 1 88 ? 1.221 -14.451 -7.623 1.00 69.00 88 PHE A N 1
ATOM 701 C CA . PHE A 1 88 ? 1.869 -13.493 -8.537 1.00 69.00 88 PHE A CA 1
ATOM 702 C C . PHE A 1 88 ? 3.125 -12.820 -7.947 1.00 69.00 88 PHE A C 1
ATOM 704 O O . PHE A 1 88 ? 4.068 -12.529 -8.676 1.00 69.00 88 PHE A O 1
ATOM 711 N N . PHE A 1 89 ? 3.166 -12.633 -6.622 1.00 63.06 89 PHE A N 1
ATOM 712 C CA . PHE A 1 89 ? 4.305 -12.074 -5.893 1.00 63.06 89 PHE A CA 1
ATOM 713 C C . PHE A 1 89 ? 5.507 -13.030 -5.769 1.00 63.06 89 PHE A C 1
ATOM 715 O O . PHE A 1 89 ? 6.616 -12.574 -5.532 1.00 63.06 89 PHE A O 1
ATOM 722 N N . GLN A 1 90 ? 5.330 -14.345 -5.929 1.00 62.12 90 GLN A N 1
ATOM 723 C CA . GLN A 1 90 ? 6.410 -15.342 -5.877 1.00 62.12 90 GLN A CA 1
ATOM 724 C C . GLN A 1 90 ? 7.006 -15.682 -7.251 1.00 62.12 90 GLN A C 1
ATOM 726 O O . GLN A 1 90 ? 8.081 -16.275 -7.305 1.00 62.12 90 GLN A O 1
ATOM 731 N N . ALA A 1 91 ? 6.361 -15.282 -8.351 1.00 62.53 91 ALA A N 1
ATOM 732 C CA . ALA A 1 91 ? 6.801 -15.620 -9.706 1.00 62.53 91 ALA A CA 1
ATOM 733 C C . ALA A 1 91 ? 8.165 -15.006 -10.098 1.00 62.53 91 ALA A C 1
ATOM 735 O O . ALA A 1 91 ? 8.873 -15.569 -10.930 1.00 62.53 91 ALA A O 1
ATOM 736 N N . GLU A 1 92 ? 8.557 -13.869 -9.506 1.00 63.31 92 GLU A N 1
ATOM 737 C CA . GLU A 1 92 ? 9.765 -13.117 -9.885 1.00 63.31 92 GLU A CA 1
ATOM 738 C C . GLU A 1 92 ? 10.686 -12.873 -8.672 1.00 63.31 92 GLU A C 1
ATOM 740 O O . GLU A 1 92 ? 10.814 -11.755 -8.181 1.00 63.31 92 GLU A O 1
ATOM 745 N N . PHE A 1 93 ? 11.321 -13.937 -8.160 1.00 70.00 93 PHE A N 1
ATOM 746 C CA . PHE A 1 93 ? 12.202 -13.912 -6.970 1.00 70.00 93 PHE A CA 1
ATOM 747 C C . PHE A 1 93 ? 11.542 -13.394 -5.671 1.00 70.00 93 PHE A C 1
ATOM 749 O O . PHE A 1 93 ? 12.239 -13.000 -4.739 1.00 70.00 93 PHE A O 1
ATOM 756 N N . GLY A 1 94 ? 10.208 -13.396 -5.583 1.00 75.62 94 GLY A N 1
ATOM 757 C CA . GLY A 1 94 ? 9.480 -12.811 -4.448 1.00 75.62 94 GLY A CA 1
ATOM 758 C C . GLY A 1 94 ? 9.143 -11.318 -4.596 1.00 75.62 94 GLY A C 1
ATOM 759 O O . GLY A 1 94 ? 8.652 -10.719 -3.640 1.00 75.62 94 GLY A O 1
ATOM 760 N N . GLY A 1 95 ? 9.417 -10.710 -5.756 1.00 85.44 95 GLY A N 1
ATOM 761 C CA . GLY A 1 95 ? 9.078 -9.321 -6.071 1.00 85.44 95 GLY A CA 1
ATOM 762 C C . GLY A 1 95 ? 8.259 -9.172 -7.358 1.00 85.44 95 GLY A C 1
ATOM 763 O O . GLY A 1 95 ? 7.731 -10.136 -7.905 1.00 85.44 95 GLY A O 1
ATOM 764 N N . MET A 1 96 ? 8.153 -7.934 -7.847 1.00 89.62 96 MET A N 1
ATOM 765 C CA . MET A 1 96 ? 7.491 -7.574 -9.108 1.00 89.62 96 MET A CA 1
ATOM 766 C C . MET A 1 96 ? 8.394 -6.663 -9.944 1.00 89.62 96 MET A C 1
ATOM 768 O O . MET A 1 96 ? 8.761 -5.575 -9.489 1.00 89.62 96 MET A O 1
ATOM 772 N N . TRP A 1 97 ? 8.719 -7.045 -11.181 1.00 89.56 97 TRP A N 1
ATOM 773 C CA . TRP A 1 97 ? 9.397 -6.124 -12.097 1.00 89.56 97 TRP A CA 1
ATOM 774 C C . TRP A 1 97 ? 8.471 -4.981 -12.535 1.00 89.56 97 TRP A C 1
ATOM 776 O O . TRP A 1 97 ? 7.301 -5.183 -12.882 1.00 89.56 97 TRP A O 1
ATOM 786 N N . SER A 1 98 ? 9.059 -3.788 -12.562 1.00 91.25 98 SER 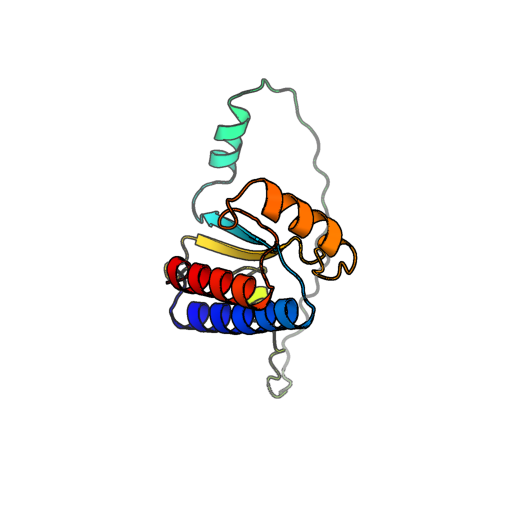A N 1
ATOM 787 C CA . SER A 1 98 ? 8.624 -2.624 -13.344 1.00 91.25 98 SER A CA 1
ATOM 788 C C . SER A 1 98 ? 8.413 -2.950 -14.830 1.00 91.25 98 SER A C 1
ATOM 790 O O . SER A 1 98 ? 8.963 -3.918 -15.360 1.00 91.25 98 SER A O 1
ATOM 792 N N . ALA A 1 99 ? 7.622 -2.123 -15.516 1.00 89.38 99 ALA A N 1
ATOM 793 C CA . ALA A 1 99 ? 7.275 -2.301 -16.926 1.00 89.38 99 ALA A CA 1
ATOM 794 C C . ALA A 1 99 ? 8.495 -2.255 -17.871 1.00 89.38 99 ALA A C 1
ATOM 796 O O . ALA A 1 99 ? 8.538 -2.994 -18.853 1.00 89.38 99 ALA A O 1
ATOM 797 N N . ASP A 1 100 ? 9.496 -1.431 -17.554 1.00 90.00 100 ASP A N 1
ATOM 798 C CA . ASP A 1 100 ? 10.768 -1.308 -18.281 1.00 90.00 100 ASP A CA 1
ATOM 799 C C . ASP A 1 100 ? 11.842 -2.317 -17.811 1.00 90.00 100 ASP A C 1
ATOM 801 O O . ASP A 1 100 ? 12.906 -2.429 -18.421 1.00 90.00 100 ASP A O 1
ATOM 805 N N . LYS A 1 101 ? 11.560 -3.075 -16.740 1.00 88.06 101 LYS A N 1
ATOM 806 C CA . LYS A 1 101 ? 12.476 -3.995 -16.046 1.00 88.06 101 LYS A CA 1
ATOM 807 C C . LYS A 1 101 ? 13.727 -3.318 -15.454 1.00 88.06 101 LYS A C 1
ATOM 809 O O . LYS A 1 101 ? 14.717 -4.014 -15.200 1.00 88.06 101 LYS A O 1
ATOM 814 N N . SER A 1 102 ? 13.692 -2.005 -15.191 1.00 89.06 102 SER A N 1
ATOM 815 C CA . SER A 1 102 ? 14.783 -1.278 -14.516 1.00 89.06 102 SER A CA 1
ATOM 816 C C . SER A 1 102 ? 14.742 -1.424 -12.993 1.00 89.06 102 SER A C 1
ATOM 818 O O . SER A 1 102 ? 15.782 -1.407 -12.339 1.00 89.06 102 SER A O 1
ATOM 820 N N . LYS A 1 103 ? 13.553 -1.612 -12.414 1.00 91.31 103 LYS A N 1
ATOM 821 C CA . LYS A 1 103 ? 13.310 -1.738 -10.966 1.00 91.31 103 LYS A CA 1
ATOM 822 C C . LYS A 1 103 ? 12.605 -3.050 -10.622 1.00 91.31 103 LYS A C 1
ATOM 824 O O . LYS A 1 103 ? 11.653 -3.434 -11.307 1.00 91.31 103 LYS A O 1
ATOM 829 N N . LEU A 1 104 ? 13.023 -3.701 -9.543 1.00 90.56 104 LEU A N 1
ATOM 830 C CA . LEU A 1 104 ? 12.333 -4.830 -8.916 1.00 90.56 104 LEU A CA 1
ATOM 831 C C . LEU A 1 104 ? 11.770 -4.367 -7.569 1.00 90.56 104 LEU A C 1
ATOM 833 O O . LEU A 1 104 ? 12.514 -3.897 -6.707 1.00 90.56 104 LEU A O 1
ATOM 837 N N . TYR A 1 105 ? 10.453 -4.468 -7.414 1.00 92.50 105 TYR A N 1
ATOM 838 C CA . TYR A 1 105 ? 9.729 -4.008 -6.233 1.00 92.50 105 TYR A CA 1
ATOM 839 C C . TYR A 1 105 ? 9.402 -5.169 -5.295 1.00 92.50 105 TYR A C 1
ATOM 841 O O . TYR A 1 105 ? 8.824 -6.165 -5.726 1.00 92.50 105 TYR A O 1
ATOM 849 N N . TYR A 1 106 ? 9.688 -4.997 -4.009 1.00 92.44 106 TYR A N 1
ATOM 850 C CA . TYR A 1 106 ? 9.246 -5.879 -2.931 1.00 92.44 106 TYR A CA 1
ATOM 851 C C . TYR A 1 106 ? 8.253 -5.111 -2.061 1.00 92.44 106 TYR A C 1
ATOM 853 O O . TYR A 1 106 ? 8.541 -3.987 -1.653 1.00 92.44 106 TYR A O 1
ATOM 861 N N . VAL A 1 107 ? 7.086 -5.691 -1.791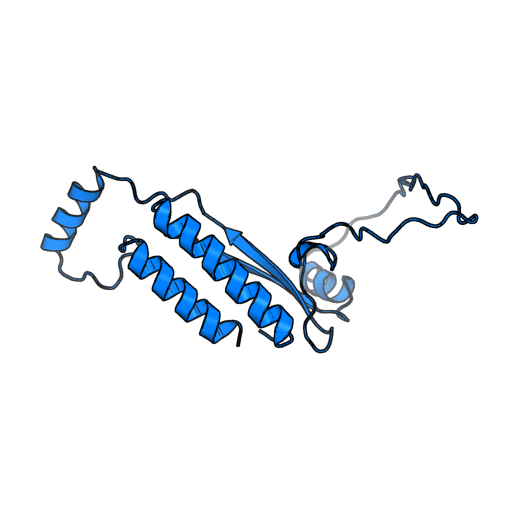 1.00 92.69 107 VAL A N 1
ATOM 862 C CA . VAL A 1 107 ? 6.013 -5.040 -1.025 1.00 92.69 107 VAL A CA 1
ATOM 863 C C . VAL A 1 107 ? 5.467 -5.974 0.044 1.00 92.69 107 VAL A C 1
ATOM 865 O O . VAL A 1 107 ? 5.322 -7.171 -0.192 1.00 92.69 107 VAL A O 1
ATOM 868 N N . GLY A 1 108 ? 5.126 -5.421 1.203 1.00 93.12 108 GLY A N 1
ATOM 869 C CA . GLY A 1 108 ? 4.454 -6.156 2.270 1.00 93.12 108 GLY A CA 1
ATOM 870 C C . GLY A 1 108 ? 3.809 -5.216 3.277 1.00 93.12 108 GLY A C 1
ATOM 871 O O . GLY A 1 108 ? 4.309 -4.115 3.508 1.00 93.12 108 GLY A O 1
ATOM 872 N N . ILE A 1 109 ? 2.694 -5.640 3.872 1.00 95.19 109 ILE A N 1
ATOM 873 C CA . ILE A 1 109 ? 2.101 -4.935 5.012 1.00 95.19 109 ILE A CA 1
ATOM 874 C C . ILE A 1 109 ? 2.814 -5.405 6.285 1.00 95.19 109 ILE A C 1
ATOM 876 O O . ILE A 1 109 ? 2.976 -6.606 6.502 1.00 95.19 109 ILE A O 1
ATOM 880 N N . VAL A 1 110 ? 3.251 -4.457 7.110 1.00 95.12 110 VAL A N 1
ATOM 881 C CA . VAL A 1 110 ? 3.961 -4.687 8.377 1.00 95.12 110 VAL A CA 1
ATOM 882 C C . VAL A 1 110 ? 3.166 -4.128 9.563 1.00 95.12 110 VAL A C 1
ATOM 884 O O . VAL A 1 110 ? 2.166 -3.436 9.381 1.00 95.12 110 VAL A O 1
ATOM 887 N N . ASP A 1 111 ? 3.594 -4.463 10.781 1.00 92.12 111 ASP A N 1
ATOM 888 C CA . ASP A 1 111 ? 3.008 -4.006 12.055 1.00 92.12 111 ASP A CA 1
ATOM 889 C C . ASP A 1 111 ? 1.537 -4.416 12.298 1.00 92.12 111 ASP A C 1
ATOM 891 O O . ASP A 1 111 ? 0.816 -3.825 13.103 1.00 92.12 111 ASP A O 1
ATOM 895 N N . ILE A 1 112 ? 1.114 -5.523 11.676 1.00 92.75 112 ILE A N 1
ATOM 896 C CA . ILE A 1 112 ? -0.251 -6.090 11.719 1.00 92.75 112 ILE A CA 1
ATOM 897 C C . ILE A 1 112 ? -0.729 -6.605 13.095 1.00 92.75 112 ILE A C 1
ATOM 899 O O . ILE A 1 112 ? -1.788 -7.219 13.188 1.00 92.75 112 ILE A O 1
ATOM 903 N N . LEU A 1 113 ? 0.042 -6.415 14.167 1.00 87.50 113 LEU A N 1
ATOM 904 C CA . LEU A 1 113 ? -0.299 -6.898 15.514 1.00 87.50 113 LEU A CA 1
ATOM 905 C C . LEU A 1 113 ? -1.027 -5.843 16.367 1.00 87.50 113 LEU A C 1
ATOM 907 O O . LEU A 1 113 ? -1.455 -6.135 17.486 1.00 87.50 113 LEU A O 1
ATOM 911 N N . THR A 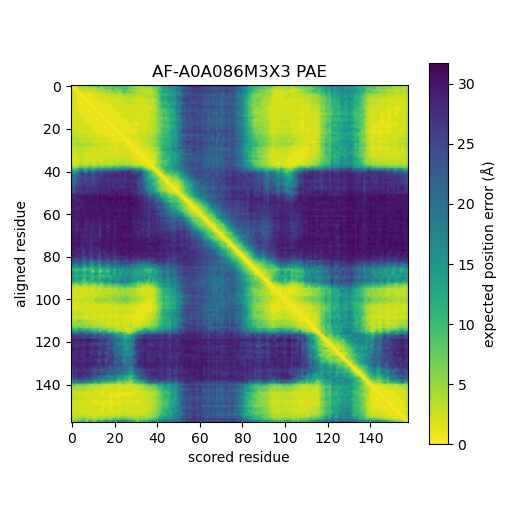1 114 ? -1.204 -4.625 15.847 1.00 81.88 114 THR A N 1
ATOM 912 C CA . THR A 1 114 ? -1.892 -3.530 16.545 1.00 81.88 114 THR A CA 1
ATOM 913 C C . THR A 1 114 ? -3.412 -3.655 16.408 1.00 81.88 114 THR A C 1
ATOM 915 O O . THR A 1 114 ? -4.071 -2.939 15.652 1.00 81.88 114 THR A O 1
ATOM 918 N N . CYS A 1 115 ?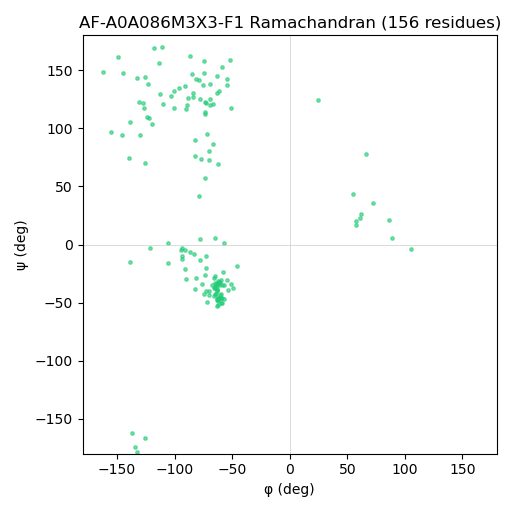 -3.995 -4.578 17.172 1.00 81.06 115 CYS A N 1
ATOM 919 C CA . CYS A 1 115 ? -5.445 -4.728 17.255 1.00 81.06 115 CYS A CA 1
ATOM 920 C C . CYS A 1 115 ? -6.091 -3.534 17.988 1.00 81.06 115 CYS A C 1
ATOM 922 O O . CYS A 1 115 ? -5.869 -3.298 19.180 1.00 81.06 115 CYS A O 1
ATOM 924 N N . TRP A 1 116 ? -6.984 -2.832 17.294 1.00 69.75 116 TRP A N 1
ATOM 925 C CA . TRP A 1 116 ? -8.071 -2.011 17.823 1.00 69.75 116 TRP A CA 1
ATOM 926 C C . TRP A 1 116 ? -9.066 -2.868 18.617 1.00 69.75 116 TRP A C 1
ATOM 928 O O . TRP A 1 116 ? -10.212 -3.092 18.241 1.00 69.75 116 TRP A O 1
ATOM 938 N N . ASN A 1 117 ? -8.618 -3.353 19.770 1.00 63.69 117 ASN A N 1
ATOM 939 C CA . ASN A 1 117 ? -9.493 -3.981 20.742 1.00 63.69 117 ASN A CA 1
ATOM 940 C C . ASN A 1 117 ? -9.081 -3.550 22.148 1.00 63.69 117 ASN A C 1
ATOM 942 O O . ASN A 1 117 ? -8.439 -4.271 22.907 1.00 63.69 117 ASN A O 1
ATOM 946 N N . THR A 1 118 ? -9.413 -2.304 22.486 1.00 51.75 118 THR A N 1
ATOM 947 C CA . THR A 1 118 ? -9.264 -1.794 23.850 1.00 51.75 118 THR A CA 1
ATOM 948 C C . THR A 1 118 ? -10.550 -1.133 24.315 1.00 51.75 118 THR A C 1
ATOM 950 O O . THR A 1 118 ? -10.724 0.080 24.241 1.00 51.75 118 THR A O 1
ATOM 953 N N . VAL A 1 119 ? -11.359 -1.946 24.997 1.00 58.72 119 VAL A N 1
ATOM 954 C CA . VAL A 1 119 ? -12.330 -1.533 26.031 1.00 58.72 119 VAL A CA 1
ATOM 955 C C . VAL A 1 119 ? -11.711 -0.521 27.030 1.00 58.72 119 VAL A C 1
ATOM 957 O O . VAL A 1 119 ? -12.425 0.227 27.686 1.00 58.72 119 VAL A O 1
ATOM 960 N N . LYS A 1 120 ? -10.370 -0.436 27.095 1.00 50.97 120 LYS A N 1
ATOM 961 C CA . LYS A 1 120 ? -9.573 0.524 27.879 1.00 50.9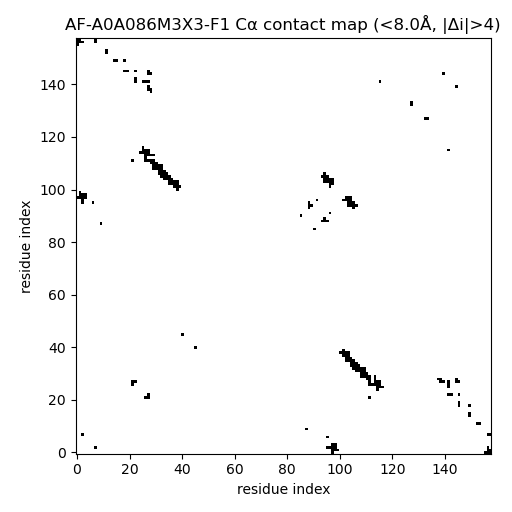7 120 LYS A CA 1
ATOM 962 C C . LYS A 1 120 ? -9.126 1.818 27.159 1.00 50.97 120 LYS A C 1
ATOM 964 O O . LYS A 1 120 ? -8.677 2.730 27.840 1.00 50.97 120 LYS A O 1
ATOM 969 N N . LYS A 1 121 ? -9.277 1.985 25.832 1.00 47.66 121 LYS A N 1
ATOM 970 C CA . LYS A 1 121 ? -9.053 3.303 25.173 1.00 47.66 121 LYS A CA 1
ATOM 971 C C . LYS A 1 121 ? -10.177 4.309 25.469 1.00 47.66 121 LYS A C 1
ATOM 973 O O . LYS A 1 121 ? -9.998 5.506 25.240 1.00 47.66 121 LYS A O 1
ATOM 978 N N . LEU A 1 122 ? -11.270 3.838 26.079 1.00 57.69 122 LEU A N 1
ATOM 979 C CA . LEU A 1 122 ? -12.323 4.640 26.704 1.00 57.69 122 LEU A CA 1
ATOM 980 C C . LEU A 1 122 ? -11.760 5.721 27.654 1.00 57.69 122 LEU A C 1
ATOM 982 O O . LEU A 1 122 ? -12.248 6.848 27.651 1.00 57.69 122 LEU A O 1
ATOM 986 N N . GLU A 1 123 ? -10.687 5.426 28.400 1.00 51.09 123 GLU A N 1
ATOM 987 C CA . GLU A 1 123 ? -10.072 6.387 29.333 1.00 51.09 123 GLU A CA 1
ATOM 988 C C . GLU A 1 123 ? -9.275 7.504 28.638 1.00 51.09 123 GLU A C 1
ATOM 990 O O . GLU A 1 123 ? -9.137 8.599 29.186 1.00 51.09 123 GLU A O 1
ATOM 995 N N . HIS A 1 124 ? -8.746 7.272 27.430 1.00 48.62 124 HIS A N 1
ATOM 996 C CA . HIS A 1 124 ? -7.891 8.260 26.761 1.00 48.62 124 HIS A CA 1
ATOM 997 C C . HIS A 1 124 ? -8.677 9.231 25.871 1.00 48.62 124 HIS A C 1
ATOM 999 O O . HIS A 1 124 ? -8.302 10.400 25.770 1.00 48.62 124 HIS A O 1
ATOM 1005 N N . ALA A 1 125 ? -9.806 8.794 25.302 1.00 53.72 125 ALA A N 1
ATOM 1006 C CA . ALA A 1 125 ? -10.755 9.686 24.631 1.00 53.72 125 ALA A CA 1
ATOM 1007 C C . ALA A 1 125 ? -11.346 10.727 25.605 1.00 53.72 125 ALA A C 1
ATOM 1009 O O . ALA A 1 125 ? -11.544 11.884 25.234 1.00 53.72 125 ALA A O 1
ATOM 1010 N N . PHE A 1 126 ? -11.532 10.348 26.876 1.00 52.19 126 PHE A N 1
ATOM 1011 C CA . PHE A 1 126 ? -11.966 11.253 27.946 1.00 52.19 126 PHE A CA 1
ATOM 1012 C C . PHE A 1 126 ? -10.961 12.393 28.206 1.00 52.19 126 PHE A C 1
ATOM 1014 O O . PHE A 1 126 ? -11.365 13.512 28.509 1.00 52.19 126 PHE A O 1
ATOM 1021 N N . LYS A 1 127 ? -9.654 12.155 28.007 1.00 48.38 127 LYS A N 1
ATOM 1022 C CA . LYS A 1 127 ? -8.623 13.210 28.057 1.00 48.38 127 LYS A CA 1
ATOM 1023 C C . LYS A 1 127 ? -8.611 14.093 26.806 1.00 48.38 127 LYS A C 1
ATOM 1025 O O . LYS A 1 127 ? -8.373 15.288 26.920 1.00 48.38 127 LYS A O 1
ATOM 1030 N N . THR A 1 128 ? -8.915 13.557 25.621 1.00 48.12 128 THR A N 1
ATOM 1031 C CA . THR A 1 128 ? -8.989 14.357 24.380 1.00 48.12 128 THR A CA 1
ATOM 1032 C C . THR A 1 128 ? -10.092 15.424 24.439 1.00 48.12 128 THR A C 1
ATOM 1034 O O . THR A 1 128 ? -9.883 16.543 23.968 1.00 48.12 128 THR A O 1
ATOM 1037 N N . VAL A 1 129 ? -11.218 15.128 25.105 1.00 53.88 129 VAL A N 1
ATOM 1038 C CA . VAL A 1 129 ? -12.298 16.094 25.411 1.00 53.88 129 VAL A CA 1
ATOM 1039 C C . VAL A 1 129 ? -11.800 17.298 26.231 1.00 53.88 129 VAL A C 1
ATOM 1041 O O . VAL A 1 129 ? -12.383 18.375 26.154 1.00 53.88 129 VAL A O 1
ATOM 1044 N N . GLN A 1 130 ? -10.697 17.151 26.969 1.00 47.22 130 GLN A N 1
ATOM 1045 C CA . GLN A 1 130 ? -10.124 18.189 27.829 1.00 47.22 130 GLN A CA 1
ATOM 1046 C C . GLN A 1 130 ? -9.076 19.077 27.123 1.00 47.22 130 GLN A C 1
ATOM 1048 O O . GLN A 1 130 ? -8.570 20.013 27.740 1.00 47.22 130 GLN A O 1
ATOM 1053 N N . THR A 1 131 ? -8.696 18.798 25.865 1.00 51.81 131 THR A N 1
ATOM 1054 C CA . THR A 1 131 ? -7.575 19.509 25.193 1.00 51.81 131 THR A CA 1
ATOM 1055 C C . THR A 1 131 ? -7.812 19.868 23.717 1.00 51.81 131 THR A C 1
ATOM 1057 O O . THR A 1 131 ? -7.141 20.757 23.205 1.00 51.81 131 THR A O 1
ATOM 1060 N N . GLY A 1 132 ? -8.816 19.289 23.049 1.00 52.81 132 GLY A N 1
ATOM 1061 C CA . GLY A 1 132 ? -9.523 20.011 21.980 1.00 52.81 132 GLY A CA 1
ATOM 1062 C C . GLY A 1 132 ? -8.978 19.983 20.544 1.00 52.81 132 GLY A C 1
ATOM 1063 O O . GLY A 1 132 ? -9.401 20.838 19.772 1.00 52.81 132 GLY A O 1
ATOM 1064 N N . ASP A 1 133 ? -8.140 19.021 20.132 1.00 52.88 133 ASP A N 1
ATOM 1065 C CA . ASP A 1 133 ? -7.860 18.819 18.693 1.00 52.88 133 ASP A CA 1
ATOM 1066 C C . ASP A 1 133 ? -7.813 17.324 18.279 1.00 52.88 133 ASP A C 1
ATOM 1068 O O . ASP A 1 133 ? -6.868 16.610 18.625 1.00 52.88 133 ASP A O 1
ATOM 1072 N N . PRO A 1 134 ? -8.846 16.798 17.581 1.00 50.28 134 PRO A N 1
ATOM 1073 C CA . PRO A 1 134 ? -8.992 15.363 17.318 1.00 50.28 134 PRO A CA 1
ATOM 1074 C C . PRO A 1 134 ? -8.419 14.876 15.972 1.00 50.28 134 PRO A C 1
ATOM 1076 O O . PRO A 1 134 ? -8.461 13.676 15.704 1.00 50.28 134 PRO A O 1
ATOM 1079 N N . LYS A 1 135 ? -7.918 15.756 15.089 1.00 51.72 135 LYS A N 1
ATOM 1080 C CA . LYS A 1 135 ? -7.580 15.386 13.692 1.00 51.72 135 LYS A CA 1
ATOM 1081 C C . LYS A 1 135 ? -6.203 14.739 13.474 1.00 51.72 135 LYS A C 1
ATOM 1083 O O . LYS A 1 135 ? -5.937 14.265 12.372 1.00 51.72 135 LYS A O 1
ATOM 1088 N N . SER A 1 136 ? -5.340 14.700 14.487 1.00 47.34 136 SER A N 1
ATOM 1089 C CA . SER A 1 136 ? -3.945 14.225 14.393 1.00 47.34 136 SER A CA 1
ATOM 1090 C C . SER A 1 136 ? -3.693 12.841 15.013 1.00 47.34 136 SER A C 1
ATOM 1092 O O . SER A 1 136 ? -2.558 12.368 15.036 1.00 47.34 136 SER A O 1
ATOM 1094 N N . ILE A 1 137 ? -4.726 12.183 15.542 1.00 54.78 137 ILE A N 1
ATOM 1095 C CA . ILE A 1 137 ? -4.577 11.015 16.420 1.00 54.78 137 ILE A CA 1
ATOM 1096 C C . ILE A 1 137 ? -4.518 9.716 15.594 1.00 54.78 137 ILE A C 1
ATOM 1098 O O . ILE A 1 137 ? -5.432 9.435 14.827 1.00 54.78 137 ILE A O 1
ATOM 1102 N N . SER A 1 138 ? -3.482 8.882 15.786 1.00 55.31 138 SER A N 1
ATOM 1103 C CA . SER A 1 138 ? -3.313 7.591 15.069 1.00 55.31 138 SER A CA 1
ATOM 1104 C C . SER A 1 138 ? -4.469 6.604 15.301 1.00 55.31 138 SER A C 1
ATOM 1106 O O . SER A 1 138 ? -4.857 5.841 14.423 1.00 55.31 138 SER A O 1
ATOM 1108 N N . CYS A 1 139 ? -5.075 6.688 16.487 1.00 55.44 139 CYS A N 1
ATOM 1109 C CA . CYS A 1 139 ? -6.186 5.874 16.979 1.00 55.44 139 CYS A CA 1
ATOM 1110 C C . CYS A 1 139 ? -7.544 6.221 16.330 1.00 55.44 139 CYS A C 1
ATOM 1112 O O . CYS A 1 139 ? -8.496 6.563 17.031 1.00 55.44 139 CYS A O 1
ATOM 1114 N N . VAL A 1 140 ? -7.628 6.147 15.001 1.00 68.81 140 VAL A N 1
ATOM 1115 C CA . VAL A 1 140 ? -8.877 6.292 14.235 1.00 68.81 140 VAL A CA 1
ATOM 1116 C C . VAL A 1 140 ? -9.628 4.963 14.101 1.00 68.81 140 VAL A C 1
ATOM 1118 O O . VAL A 1 140 ? -9.061 3.887 14.275 1.00 68.81 140 VAL A O 1
ATOM 1121 N N . ASN A 1 141 ? -10.919 5.048 13.766 1.00 80.94 141 ASN A N 1
ATOM 1122 C CA . ASN A 1 141 ? -11.756 3.891 13.446 1.00 80.94 141 ASN A CA 1
ATOM 1123 C C . ASN A 1 141 ? -11.105 3.032 12.319 1.00 80.94 141 ASN A C 1
ATOM 1125 O O . ASN A 1 141 ? -10.624 3.614 11.338 1.00 80.94 141 ASN A O 1
ATOM 1129 N N . PRO A 1 142 ? -11.099 1.683 12.422 1.00 87.19 142 PRO A N 1
ATOM 1130 C CA . PRO A 1 142 ? -10.475 0.800 11.429 1.00 87.19 142 PRO A CA 1
ATOM 1131 C C . PRO A 1 142 ? -10.997 0.945 9.994 1.00 87.19 142 PRO A C 1
ATOM 1133 O O . PRO A 1 142 ? -10.205 0.844 9.060 1.00 87.19 142 PRO A O 1
ATOM 1136 N N . ASP A 1 143 ? -12.286 1.232 9.800 1.00 88.88 143 ASP A N 1
ATOM 1137 C CA . ASP A 1 143 ? -12.885 1.479 8.483 1.00 88.88 143 ASP A CA 1
ATOM 1138 C C . ASP A 1 143 ? -12.273 2.733 7.839 1.00 88.88 143 ASP A C 1
ATOM 1140 O O . ASP A 1 143 ? -11.786 2.689 6.710 1.00 88.88 143 ASP A O 1
ATOM 1144 N N . TYR A 1 144 ? -12.183 3.832 8.598 1.00 89.75 144 TYR A N 1
ATOM 1145 C CA . TYR A 1 144 ? -11.543 5.069 8.137 1.00 89.75 144 TYR A CA 1
ATOM 1146 C C . TYR A 1 144 ? -10.035 4.890 7.889 1.00 89.75 144 TYR A C 1
ATOM 1148 O O . TYR A 1 144 ? -9.485 5.459 6.942 1.00 89.75 144 TYR A O 1
ATOM 1156 N N . TYR A 1 145 ? -9.351 4.083 8.711 1.00 91.12 145 TYR A N 1
ATOM 1157 C CA . TYR A 1 145 ? -7.943 3.746 8.485 1.00 91.12 145 TYR A CA 1
ATOM 1158 C C . TYR A 1 145 ? -7.764 2.990 7.159 1.00 91.12 145 TYR A C 1
ATOM 1160 O O . TYR A 1 145 ? -6.921 3.374 6.345 1.00 91.12 145 TYR A O 1
ATOM 1168 N N . ALA A 1 146 ? -8.584 1.961 6.928 1.00 94.38 146 ALA A N 1
ATOM 1169 C CA . ALA A 1 146 ? -8.575 1.128 5.729 1.00 94.38 146 ALA A CA 1
ATOM 1170 C C . ALA A 1 146 ? -8.865 1.932 4.450 1.00 94.38 146 ALA A C 1
ATOM 1172 O O . ALA A 1 146 ? -8.130 1.813 3.465 1.00 94.38 146 ALA A O 1
ATOM 1173 N N . GLU A 1 147 ? -9.880 2.802 4.465 1.00 94.75 147 GLU A N 1
ATOM 1174 C CA . GLU A 1 147 ? -10.180 3.691 3.336 1.00 94.75 147 GLU A CA 1
ATOM 1175 C C . GLU A 1 147 ? -9.024 4.648 3.034 1.00 94.75 147 GLU A C 1
ATOM 1177 O O . GLU A 1 147 ? -8.606 4.766 1.879 1.00 94.75 147 GLU A O 1
ATOM 1182 N N . ARG A 1 148 ? -8.465 5.297 4.065 1.00 94.12 148 ARG A N 1
ATOM 1183 C CA . ARG A 1 148 ? -7.326 6.216 3.927 1.00 94.12 148 ARG A CA 1
ATOM 1184 C C . ARG A 1 148 ? -6.094 5.505 3.364 1.00 94.12 148 ARG A C 1
ATOM 1186 O O . ARG A 1 148 ? -5.439 6.050 2.475 1.00 94.12 148 ARG A O 1
ATOM 1193 N N . PHE A 1 149 ? -5.800 4.297 3.845 1.00 95.25 149 PHE A N 1
ATOM 1194 C CA . PHE A 1 149 ? -4.705 3.471 3.340 1.00 95.25 149 PHE A CA 1
ATOM 1195 C C . PHE A 1 149 ? -4.929 3.117 1.863 1.00 95.25 149 PHE A C 1
ATOM 1197 O O . PHE A 1 149 ? -4.079 3.413 1.027 1.00 95.25 149 PHE A O 1
ATOM 1204 N N . MET A 1 150 ? -6.099 2.587 1.489 1.00 96.00 150 MET A N 1
ATOM 1205 C CA . MET A 1 150 ? -6.373 2.240 0.087 1.00 96.00 150 MET A CA 1
ATOM 1206 C C . MET A 1 150 ? -6.418 3.459 -0.845 1.00 96.00 150 MET A C 1
ATOM 1208 O O . MET A 1 150 ? -5.994 3.356 -1.997 1.00 96.00 150 MET A O 1
ATOM 1212 N N . ALA A 1 151 ? -6.872 4.623 -0.375 1.00 95.19 151 ALA A N 1
ATOM 1213 C CA . ALA A 1 151 ? -6.812 5.870 -1.137 1.00 95.19 151 ALA A CA 1
ATOM 1214 C C . ALA A 1 151 ? -5.361 6.319 -1.395 1.00 95.19 151 ALA A C 1
ATOM 1216 O O . ALA A 1 151 ? -5.025 6.696 -2.520 1.00 95.19 151 ALA A O 1
ATOM 1217 N N . PHE A 1 152 ? -4.485 6.218 -0.387 1.00 93.62 152 PHE A N 1
ATOM 1218 C CA . PHE A 1 152 ? -3.048 6.446 -0.551 1.00 93.62 152 PHE A CA 1
ATOM 1219 C C . PHE A 1 152 ? -2.442 5.466 -1.566 1.00 93.62 152 PHE A C 1
ATOM 1221 O O . PHE A 1 152 ? -1.734 5.895 -2.477 1.00 93.62 152 PHE A O 1
ATOM 1228 N N . MET A 1 153 ? -2.769 4.176 -1.459 1.00 93.88 153 MET A N 1
ATOM 1229 C CA . MET A 1 153 ? -2.245 3.126 -2.337 1.00 93.88 153 MET A CA 1
ATOM 1230 C C . MET A 1 153 ? -2.646 3.329 -3.799 1.00 93.88 153 MET A C 1
ATOM 1232 O O . MET A 1 153 ? -1.785 3.278 -4.672 1.00 93.88 153 MET A O 1
ATOM 1236 N N . ARG A 1 154 ? -3.918 3.638 -4.084 1.00 92.75 154 ARG A N 1
ATOM 1237 C CA . ARG A 1 154 ? -4.371 3.930 -5.458 1.00 92.75 154 ARG A CA 1
ATOM 1238 C C . ARG A 1 154 ? -3.575 5.092 -6.068 1.00 92.75 154 ARG A C 1
ATOM 1240 O O . ARG A 1 154 ? -3.022 4.931 -7.146 1.00 92.75 154 ARG A O 1
ATOM 1247 N N . ARG A 1 155 ? -3.405 6.193 -5.324 1.00 91.50 155 ARG A N 1
ATOM 1248 C CA . ARG A 1 155 ? -2.685 7.400 -5.773 1.00 91.50 155 ARG A CA 1
ATOM 1249 C C . ARG A 1 155 ? -1.178 7.208 -6.018 1.00 91.50 155 ARG A C 1
ATOM 1251 O O . ARG A 1 155 ? -0.608 7.956 -6.804 1.00 91.50 155 ARG A O 1
ATOM 1258 N N . HIS A 1 156 ? -0.517 6.279 -5.324 1.00 87.25 156 HIS A N 1
ATOM 1259 C CA . HIS A 1 156 ? 0.944 6.090 -5.424 1.00 87.25 156 HIS A CA 1
ATOM 1260 C C . HIS A 1 156 ? 1.358 4.841 -6.216 1.00 87.25 156 HIS A C 1
ATOM 1262 O O . HIS A 1 156 ? 2.518 4.721 -6.622 1.00 87.25 156 HIS A O 1
ATOM 1268 N N . ILE A 1 157 ? 0.436 3.902 -6.447 1.00 83.75 157 ILE A N 1
ATOM 1269 C CA . ILE A 1 157 ? 0.659 2.730 -7.304 1.00 83.75 157 ILE A CA 1
ATOM 1270 C C . ILE A 1 157 ? 0.250 3.027 -8.756 1.00 83.75 157 ILE A C 1
ATOM 1272 O O . ILE A 1 157 ? 0.813 2.394 -9.649 1.00 83.75 157 ILE A O 1
ATOM 1276 N N . GLU A 1 158 ? -0.608 4.028 -9.000 1.00 65.44 158 GLU A N 1
ATOM 1277 C CA . GLU A 1 158 ? -0.783 4.656 -10.324 1.00 65.44 158 GLU A CA 1
ATOM 1278 C C . GLU A 1 158 ? 0.541 4.951 -11.054 1.00 65.44 158 GLU A C 1
ATOM 1280 O O . GLU A 1 158 ? 0.515 4.688 -12.278 1.00 65.44 158 GLU A O 1
#

Mean predicted aligned error: 15.94 Å

Sequence (158 aa):
MELGPERRSQLLAQMQKDVEFLRVHQIIDYSLLLGIFYRGQQPDDVLAAMVSSTPTPPPPRPLSFHHNFRLHHLSGLSQPSMEPHVPFFQAEFGGMWSADKSKLYYVGIVDILTCWNTVKKLEHAFKTVQTGDPKSISCVNPDYYAERFMAFMRRHIE

pLDDT: mean 70.72, std 21.51, range [31.97, 96.94]

Secondary structure (DSSP, 8-state):
----HHHHHHHHHHHHHHHHHHHHTTB-S-EEEEEEEEBTB-HHHHHHHHHTTS---------------------------------TTTSBTTBEE-TTSSEEEEEEEE-TT-B---TTTHHHHHHHTTT---TT-S---HHHHHHHHHHHHHHHH-